Protein AF-A0A937WFK7-F1 (afdb_monomer)

Foldseek 3Di:
DVLLVLLVVLLVVLVVVVVVVDWDQLVLLVNLLSLLVSLLSLLQVLCVVVPDDLVPDDPPSLVVSLVCCCVPQVVVVNFPPLLSVLSVVSVVLNCCSPPVPVDGRGPVSSVSSSVSSCSNSVSSCVSVVHD

Mean predicted aligned error: 2.73 Å

Nearest PDB structures (foldseek):
  2hsb-assembly1_A  TM=8.262E-01  e=4.360E-04  Archaeoglobus fulgidus
  8dt0-assembly2_B  TM=4.866E-01  e=1.972E+00  synthetic construct
  8e0m-assembly4_K  TM=2.630E-01  e=3.176E+00  synthetic construct
  2abo-assembly1_A  TM=3.017E-01  e=7.812E+00  Murid gammaherpesvirus 4

Radius of gyration: 14.52 Å; Cα contacts (8 Å, |Δi|>4): 137; chains: 1; bounding box: 34×25×42 Å

Solvent-accessible surface area (backbone atoms only — not comparable to full-atom values): 7194 Å² total; per-residue (Å²): 108,72,49,59,52,51,32,54,53,49,52,51,52,52,52,51,47,59,71,71,64,71,88,51,48,70,60,39,25,53,48,33,41,50,49,32,51,32,50,50,42,41,54,44,49,60,40,41,78,75,72,46,65,70,88,75,53,61,90,63,50,71,61,50,48,53,54,47,46,41,62,66,26,35,76,66,69,73,37,57,68,64,30,55,50,21,52,51,52,27,51,53,52,25,47,42,50,77,69,37,81,90,56,84,54,47,70,70,55,40,54,48,38,50,54,27,39,50,50,27,47,55,55,49,28,60,73,71,73,52,135

Sequence (131 aa):
MQEVEFSKETLTFAQMFLHMGVTNTWFYRMLVGKLYYAAHHLGRRLLIEIGLQPEQWRANVHQRVLNELHRQYVATGRMTLEAWRALDGLLDLRRTADYELAKPIRLRHVNHALALFVCFSEESYRILGVS

pLDDT: mean 95.87, std 3.91, range [74.62, 98.81]

Structure (mmCIF, N/CA/C/O backbone):
data_AF-A0A937WFK7-F1
#
_entry.id   AF-A0A937WFK7-F1
#
loop_
_atom_site.group_PDB
_atom_site.id
_atom_site.type_symbol
_atom_site.label_atom_id
_atom_site.label_alt_id
_atom_site.label_comp_id
_atom_site.label_asym_id
_atom_site.label_entity_id
_atom_site.label_seq_id
_atom_site.pdbx_PDB_ins_code
_atom_site.Cartn_x
_atom_site.Cartn_y
_atom_site.Cartn_z
_atom_site.occupancy
_atom_site.B_iso_or_equiv
_atom_site.auth_seq_id
_atom_site.auth_comp_id
_atom_site.auth_asym_id
_atom_site.auth_atom_id
_atom_site.pdbx_PDB_model_num
ATOM 1 N N . MET A 1 1 ? -7.251 14.991 4.024 1.00 92.19 1 MET A N 1
ATOM 2 C CA . MET A 1 1 ? -6.196 14.388 4.878 1.00 92.19 1 MET A CA 1
ATOM 3 C C . MET A 1 1 ? -4.983 14.140 3.991 1.00 92.19 1 MET A C 1
ATOM 5 O O . MET A 1 1 ? -5.172 13.560 2.932 1.00 92.19 1 MET A O 1
ATOM 9 N N . GLN A 1 2 ? -3.783 14.614 4.347 1.00 93.88 2 GLN A N 1
ATOM 10 C CA . GLN A 1 2 ? -2.657 14.690 3.398 1.00 93.88 2 GLN A CA 1
ATOM 11 C C . GLN A 1 2 ? -2.238 13.323 2.827 1.00 93.88 2 GLN A C 1
ATOM 13 O O . GLN A 1 2 ? -1.995 13.213 1.631 1.00 93.88 2 GLN A O 1
ATOM 18 N N . GLU A 1 3 ? -2.203 12.269 3.645 1.00 96.31 3 GLU A N 1
ATOM 19 C CA . GLU A 1 3 ? -1.837 10.915 3.205 1.00 96.31 3 GLU A CA 1
ATOM 20 C C . GLU A 1 3 ? -2.867 10.305 2.243 1.00 96.31 3 GLU A C 1
ATOM 22 O O . GLU A 1 3 ? -2.502 9.555 1.338 1.00 96.31 3 GLU A O 1
ATOM 27 N N . VAL A 1 4 ? -4.148 10.654 2.408 1.00 96.38 4 VAL A N 1
ATOM 28 C CA . VAL A 1 4 ? -5.234 10.231 1.510 1.00 96.38 4 VAL A CA 1
ATOM 29 C C . VAL A 1 4 ? -5.079 10.884 0.143 1.00 96.38 4 VAL A C 1
ATOM 31 O O . VAL A 1 4 ? -5.103 10.171 -0.860 1.00 96.38 4 VAL A O 1
ATOM 34 N N . GLU A 1 5 ? -4.852 12.200 0.102 1.00 97.19 5 GLU A N 1
ATOM 35 C CA . GLU A 1 5 ? -4.626 12.925 -1.157 1.00 97.19 5 GLU A CA 1
ATOM 36 C C . GLU A 1 5 ? -3.373 12.412 -1.869 1.00 97.19 5 GLU A C 1
ATOM 38 O O . GLU A 1 5 ? -3.439 12.034 -3.037 1.00 97.19 5 GLU A O 1
ATOM 43 N N . PHE A 1 6 ? -2.263 12.256 -1.141 1.00 97.12 6 PHE A N 1
ATOM 44 C CA . PHE A 1 6 ? -1.025 11.705 -1.695 1.00 97.12 6 PHE A CA 1
ATOM 45 C C . PHE A 1 6 ? -1.218 10.304 -2.297 1.00 97.12 6 PHE A C 1
ATOM 47 O O . PHE A 1 6 ? -0.649 9.976 -3.341 1.00 97.12 6 PHE A O 1
ATOM 54 N N . SER A 1 7 ? -2.043 9.469 -1.661 1.00 97.75 7 SER A N 1
ATOM 55 C CA . SER A 1 7 ? -2.402 8.146 -2.172 1.00 97.75 7 SER A CA 1
ATOM 56 C C . SER A 1 7 ? -3.206 8.223 -3.477 1.00 97.75 7 SER A C 1
ATOM 58 O O . SER A 1 7 ? -2.865 7.537 -4.443 1.00 97.75 7 SER A O 1
ATOM 60 N N . LYS A 1 8 ? -4.215 9.100 -3.554 1.00 97.62 8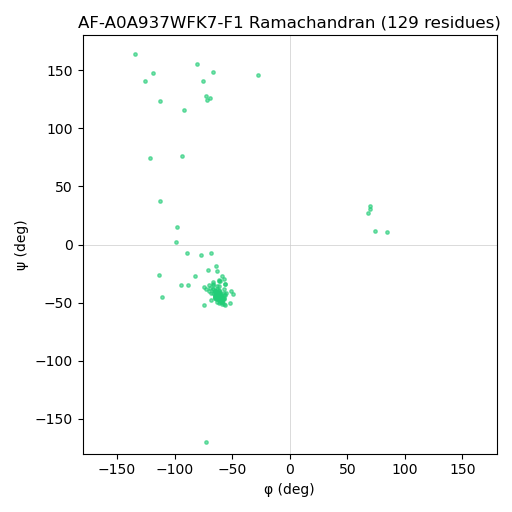 LYS A N 1
ATOM 61 C CA . LYS A 1 8 ? -5.032 9.301 -4.766 1.00 97.62 8 LYS A CA 1
ATOM 62 C C . LYS A 1 8 ? -4.218 9.865 -5.930 1.00 97.62 8 LYS A C 1
ATOM 64 O O . LYS A 1 8 ? -4.320 9.382 -7.061 1.00 97.62 8 LYS A O 1
ATOM 69 N N . GLU A 1 9 ? -3.369 10.850 -5.656 1.00 97.81 9 GLU A N 1
ATOM 70 C CA . GLU A 1 9 ? -2.437 11.418 -6.632 1.00 97.81 9 GLU A CA 1
ATOM 71 C C . GLU A 1 9 ? -1.459 10.356 -7.146 1.00 97.81 9 GLU A C 1
ATOM 73 O O . GLU A 1 9 ? -1.225 10.257 -8.350 1.00 97.81 9 GLU A O 1
ATOM 78 N N . THR A 1 10 ? -0.932 9.509 -6.254 1.00 97.94 10 THR A N 1
ATOM 79 C CA . THR A 1 10 ? -0.023 8.416 -6.626 1.00 97.94 10 THR A CA 1
ATOM 80 C C . THR A 1 10 ? -0.709 7.384 -7.521 1.00 97.94 10 THR A C 1
ATOM 82 O O . THR A 1 10 ? -0.113 6.950 -8.510 1.00 97.94 10 THR A O 1
ATOM 85 N N . LEU A 1 11 ? -1.960 7.019 -7.218 1.00 97.50 11 LEU A N 1
ATOM 86 C CA . LEU A 1 11 ? -2.757 6.118 -8.053 1.00 97.50 11 LEU A CA 1
ATOM 87 C C . LEU A 1 11 ? -2.961 6.697 -9.456 1.00 97.50 11 LEU A C 1
ATOM 89 O O . LEU A 1 11 ? -2.678 6.030 -10.451 1.00 97.50 11 LEU A O 1
ATOM 93 N N . THR A 1 12 ? -3.386 7.959 -9.517 1.00 97.25 12 THR A N 1
ATOM 94 C CA . THR A 1 12 ? -3.631 8.683 -10.770 1.00 97.25 12 THR A CA 1
ATOM 95 C C . THR A 1 12 ? -2.354 8.762 -11.602 1.00 97.25 12 THR A C 1
ATOM 97 O O . THR A 1 12 ? -2.347 8.419 -12.783 1.00 97.25 12 THR A O 1
ATOM 100 N N . PHE A 1 13 ? -1.237 9.128 -10.971 1.00 95.94 13 PHE A N 1
ATOM 101 C CA . PHE A 1 13 ? 0.073 9.186 -11.609 1.00 95.94 13 PHE A CA 1
ATOM 102 C C . PHE A 1 13 ? 0.500 7.827 -12.181 1.00 95.94 13 PHE A C 1
ATOM 104 O O . PHE A 1 13 ? 0.939 7.752 -13.330 1.00 95.94 13 PHE A O 1
ATOM 111 N N . ALA A 1 14 ? 0.346 6.741 -11.415 1.00 95.50 14 ALA A N 1
ATOM 112 C CA . ALA A 1 14 ? 0.681 5.399 -11.882 1.00 95.50 14 ALA A CA 1
ATOM 113 C C . ALA A 1 14 ? -0.191 4.977 -13.077 1.00 95.50 14 ALA A C 1
ATOM 115 O O . ALA A 1 14 ? 0.333 4.459 -14.062 1.00 95.50 14 ALA A O 1
ATOM 116 N N . GLN A 1 15 ? -1.497 5.247 -13.033 1.00 94.94 15 GLN A N 1
ATOM 117 C CA . GLN A 1 15 ? -2.425 4.938 -14.123 1.00 94.94 15 GLN A CA 1
ATOM 118 C C . GLN A 1 15 ? -2.124 5.746 -15.393 1.00 94.94 15 GLN A C 1
ATOM 120 O O . GLN A 1 15 ? -2.070 5.171 -16.481 1.00 94.94 15 GLN A O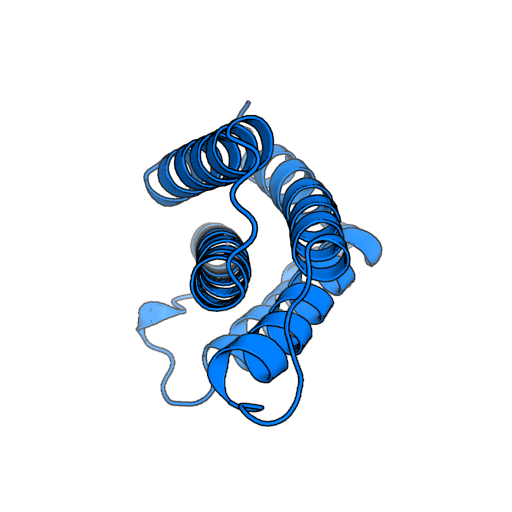 1
ATOM 125 N N . MET A 1 16 ? -1.852 7.049 -15.268 1.00 95.69 16 MET A N 1
ATOM 126 C CA . MET A 1 16 ? -1.433 7.893 -16.394 1.00 95.69 16 MET A CA 1
ATOM 127 C C . MET A 1 16 ? -0.144 7.375 -17.032 1.00 95.69 16 MET A C 1
ATOM 129 O O . MET A 1 16 ? -0.048 7.270 -18.253 1.00 95.69 16 MET A O 1
ATOM 133 N N . PHE A 1 17 ? 0.835 7.000 -16.210 1.00 92.88 17 PHE A N 1
ATOM 134 C CA . PHE A 1 17 ? 2.100 6.464 -16.694 1.00 92.88 17 PHE A CA 1
ATOM 135 C C . PHE A 1 17 ? 1.911 5.169 -17.499 1.00 92.88 17 PHE A C 1
ATOM 137 O O . PHE A 1 17 ? 2.528 4.991 -18.551 1.00 92.88 17 PHE A O 1
ATOM 144 N N . LEU A 1 18 ? 1.037 4.275 -17.024 1.00 90.75 18 LEU A N 1
ATOM 145 C CA . LEU A 1 18 ? 0.671 3.056 -17.746 1.00 90.75 18 LEU A CA 1
ATOM 146 C C . LEU A 1 18 ? -0.044 3.370 -19.066 1.00 90.75 18 LEU A C 1
ATOM 148 O O . LEU A 1 18 ? 0.254 2.742 -20.080 1.00 90.75 18 LEU A O 1
ATOM 152 N N . HIS A 1 19 ? -0.934 4.365 -19.073 1.00 93.25 19 HIS A N 1
ATOM 153 C CA . HIS A 1 19 ? -1.653 4.797 -20.272 1.00 93.25 19 HIS A CA 1
ATOM 154 C C . HIS A 1 19 ? -0.722 5.358 -21.357 1.00 93.25 19 HIS A C 1
ATOM 156 O O . HIS A 1 19 ? -0.927 5.100 -22.539 1.00 93.25 19 HIS A O 1
ATOM 162 N N . MET A 1 20 ? 0.347 6.057 -20.967 1.00 93.56 20 MET A N 1
ATOM 163 C CA . MET A 1 20 ? 1.369 6.558 -21.895 1.00 93.56 20 MET A CA 1
ATOM 164 C C . MET A 1 20 ? 2.213 5.449 -22.548 1.00 93.56 20 MET A C 1
ATOM 166 O O . MET A 1 20 ? 3.028 5.741 -23.421 1.00 93.56 20 MET A O 1
ATOM 170 N N . GLY A 1 21 ? 2.067 4.187 -22.127 1.00 90.69 21 GLY A N 1
ATOM 171 C CA . GLY A 1 21 ? 2.778 3.058 -22.727 1.00 90.69 21 GLY A CA 1
ATOM 172 C C . GLY A 1 21 ? 4.287 3.079 -22.484 1.00 90.69 21 GLY A C 1
ATOM 173 O O . GLY A 1 21 ? 5.046 2.547 -23.288 1.00 90.69 21 GLY A O 1
ATOM 174 N N . VAL A 1 22 ? 4.757 3.696 -21.396 1.00 87.38 22 VAL A N 1
ATOM 175 C CA . VAL A 1 22 ? 6.195 3.786 -21.121 1.00 87.38 22 VAL A CA 1
ATOM 176 C C . VAL A 1 22 ? 6.759 2.405 -20.758 1.00 87.38 22 VAL A C 1
ATOM 178 O O . VAL A 1 22 ? 6.291 1.744 -19.829 1.00 87.38 22 VAL A O 1
ATOM 181 N N . THR A 1 23 ? 7.806 1.976 -21.469 1.00 87.44 23 THR A N 1
ATOM 182 C CA . THR A 1 23 ? 8.388 0.622 -21.371 1.00 87.44 23 THR A CA 1
ATOM 183 C C . THR A 1 23 ? 9.796 0.579 -20.781 1.00 87.44 23 THR A C 1
ATOM 185 O O . THR A 1 23 ? 10.639 -0.201 -21.222 1.00 87.44 23 THR A O 1
ATOM 188 N N . ASN A 1 24 ? 10.085 1.416 -19.785 1.00 91.19 24 ASN A N 1
ATOM 189 C CA . ASN A 1 24 ? 11.416 1.494 -19.185 1.00 91.19 24 ASN A CA 1
ATOM 190 C C . ASN A 1 24 ? 11.419 0.991 -17.728 1.00 91.19 24 ASN A C 1
ATOM 192 O O . ASN A 1 24 ? 10.697 1.480 -16.858 1.00 91.19 24 ASN A O 1
ATOM 196 N N . THR A 1 25 ? 12.283 0.002 -17.476 1.00 91.62 25 THR A N 1
ATOM 197 C CA . THR A 1 25 ? 12.445 -0.707 -16.198 1.00 91.62 25 THR A CA 1
ATOM 198 C C . THR A 1 25 ? 12.752 0.212 -15.018 1.00 91.62 25 THR A C 1
ATOM 200 O O . THR A 1 25 ? 12.318 -0.069 -13.901 1.00 91.62 25 THR A O 1
ATOM 203 N N . TRP A 1 26 ? 13.487 1.304 -15.237 1.00 93.38 26 TRP A N 1
ATOM 204 C CA . TRP A 1 26 ? 13.803 2.267 -14.183 1.00 93.38 26 TRP A CA 1
ATOM 205 C C . TRP A 1 26 ? 12.535 2.947 -13.664 1.00 93.38 26 TRP A C 1
ATOM 207 O O . TRP A 1 26 ? 12.300 2.981 -12.456 1.00 93.38 26 TRP A O 1
ATOM 217 N N . PHE A 1 27 ? 11.655 3.381 -14.568 1.00 95.06 27 PHE A N 1
ATOM 218 C CA . PHE A 1 27 ? 10.372 3.938 -14.155 1.00 95.06 27 PHE A CA 1
ATOM 219 C C . PHE A 1 27 ? 9.470 2.896 -13.497 1.00 95.0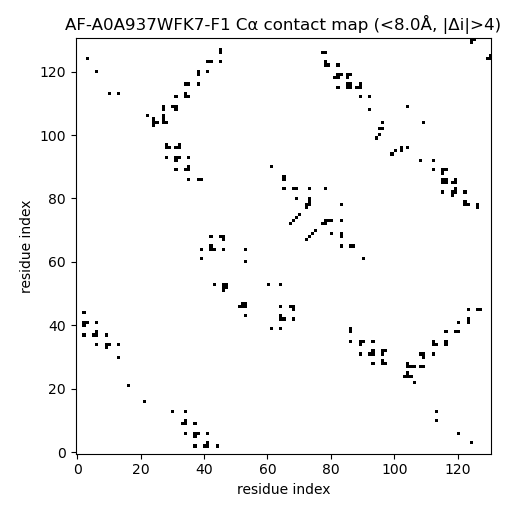6 27 PHE A C 1
ATOM 221 O O . PHE A 1 27 ? 8.761 3.220 -12.551 1.00 95.06 27 PHE A O 1
ATOM 228 N N . TYR A 1 28 ? 9.513 1.636 -13.937 1.00 96.75 28 TYR A N 1
ATOM 229 C CA . TYR A 1 28 ? 8.756 0.576 -13.272 1.00 96.75 28 TYR A CA 1
ATOM 230 C C . TYR A 1 28 ? 9.202 0.359 -11.825 1.00 96.75 28 TYR A C 1
ATOM 232 O O . TYR A 1 28 ? 8.350 0.222 -10.949 1.00 96.75 28 TYR A O 1
ATOM 240 N N . ARG A 1 29 ? 10.516 0.380 -11.552 1.00 97.06 29 ARG A N 1
ATOM 241 C CA . ARG A 1 29 ? 11.043 0.348 -10.177 1.00 97.06 29 ARG A CA 1
ATOM 242 C C . ARG A 1 29 ? 10.527 1.539 -9.366 1.00 97.06 29 ARG A C 1
ATOM 244 O O . ARG A 1 29 ? 9.965 1.348 -8.292 1.00 97.06 29 ARG A O 1
ATOM 251 N N . MET A 1 30 ? 10.634 2.747 -9.925 1.00 96.62 30 MET A N 1
ATOM 252 C CA . MET A 1 30 ? 10.146 3.976 -9.291 1.00 96.62 30 MET A CA 1
ATOM 253 C C . MET A 1 30 ? 8.647 3.904 -8.957 1.00 96.62 30 MET A C 1
ATOM 255 O O . MET A 1 30 ? 8.246 4.309 -7.867 1.00 96.62 30 MET A O 1
ATOM 259 N N . LEU A 1 31 ? 7.816 3.385 -9.866 1.00 97.62 31 LEU A N 1
ATOM 260 C CA . LEU A 1 31 ? 6.374 3.253 -9.646 1.00 97.62 31 LEU A CA 1
ATOM 261 C C . LEU A 1 31 ? 6.041 2.285 -8.513 1.00 97.62 31 LEU A C 1
ATOM 263 O O . LEU A 1 31 ? 5.230 2.627 -7.657 1.00 97.62 31 LEU A O 1
ATOM 267 N N . VAL A 1 32 ? 6.687 1.116 -8.473 1.00 98.19 32 VAL A N 1
ATOM 268 C CA . VAL A 1 32 ? 6.521 0.159 -7.367 1.00 98.19 32 VAL A CA 1
ATOM 269 C C . VAL A 1 32 ? 6.872 0.824 -6.034 1.00 98.19 32 VAL A C 1
ATOM 271 O O . VAL A 1 32 ? 6.098 0.737 -5.082 1.00 98.19 32 VAL A O 1
ATOM 274 N N . GLY A 1 33 ? 8.002 1.538 -5.980 1.00 97.81 33 GLY A N 1
ATOM 275 C CA . GLY A 1 33 ? 8.411 2.284 -4.791 1.00 97.81 33 GLY A CA 1
ATOM 276 C C . GLY A 1 33 ? 7.373 3.327 -4.369 1.00 97.81 33 GLY A C 1
ATOM 277 O O . GLY A 1 33 ? 6.971 3.357 -3.207 1.00 97.81 33 GLY A O 1
ATOM 278 N N . LYS A 1 34 ? 6.884 4.149 -5.308 1.00 97.75 34 LYS A N 1
ATOM 279 C CA . LYS A 1 34 ? 5.865 5.177 -5.031 1.00 97.75 34 LYS A CA 1
ATOM 280 C C . LYS A 1 34 ? 4.564 4.584 -4.491 1.00 97.75 34 LYS A C 1
ATOM 282 O O . LYS A 1 34 ? 4.076 5.067 -3.473 1.00 97.75 34 LYS A O 1
ATOM 287 N N . LEU A 1 35 ? 4.045 3.533 -5.128 1.00 98.62 35 LEU A N 1
ATOM 288 C CA . LEU A 1 35 ? 2.836 2.836 -4.676 1.00 98.62 35 LEU A CA 1
ATOM 289 C C . LEU A 1 35 ? 3.014 2.302 -3.250 1.00 98.62 35 LEU A C 1
ATOM 291 O O . LEU A 1 35 ? 2.174 2.550 -2.387 1.00 98.62 35 LEU A O 1
ATOM 295 N N . TYR A 1 36 ? 4.144 1.646 -2.967 1.00 98.69 36 TYR A N 1
ATOM 296 C CA . TYR A 1 36 ? 4.435 1.167 -1.619 1.00 98.69 36 TYR A CA 1
ATOM 297 C C . TYR A 1 36 ? 4.462 2.299 -0.585 1.00 98.69 36 TYR A C 1
ATOM 299 O O . TYR A 1 36 ? 3.826 2.183 0.460 1.00 98.69 36 TYR A O 1
ATOM 307 N N . TYR A 1 37 ? 5.179 3.395 -0.847 1.00 98.25 37 TYR A N 1
ATOM 308 C CA . TYR A 1 37 ? 5.286 4.487 0.123 1.00 98.25 37 TYR A CA 1
ATOM 309 C C . TYR A 1 37 ? 3.942 5.173 0.376 1.00 98.25 37 TYR A C 1
ATOM 311 O O . TYR A 1 37 ? 3.622 5.448 1.531 1.00 98.25 37 TYR A O 1
ATOM 319 N N . ALA A 1 38 ? 3.128 5.391 -0.658 1.00 98.50 38 ALA A N 1
ATOM 320 C CA . ALA A 1 38 ? 1.776 5.915 -0.493 1.00 98.50 38 ALA A CA 1
ATOM 321 C C . ALA A 1 38 ? 0.911 5.000 0.398 1.00 98.50 38 ALA A C 1
ATOM 323 O O . ALA A 1 38 ? 0.313 5.473 1.366 1.00 98.50 38 ALA A O 1
ATOM 324 N N . ALA A 1 39 ? 0.937 3.683 0.163 1.00 98.62 39 ALA A N 1
ATOM 325 C CA . ALA A 1 39 ? 0.244 2.714 1.013 1.00 98.62 39 ALA A CA 1
ATOM 326 C C . ALA A 1 39 ? 0.808 2.698 2.446 1.00 98.62 39 ALA A C 1
ATOM 328 O O . ALA A 1 39 ? 0.069 2.688 3.426 1.00 98.62 39 ALA A O 1
ATOM 329 N N . HIS A 1 40 ? 2.128 2.774 2.605 1.00 98.38 40 HIS A N 1
ATOM 330 C CA . HIS A 1 40 ? 2.763 2.837 3.917 1.00 98.38 40 HIS A CA 1
ATOM 331 C C . HIS A 1 40 ? 2.332 4.080 4.715 1.00 98.38 40 HIS A C 1
ATOM 333 O O . HIS A 1 40 ? 2.083 3.978 5.917 1.00 98.38 40 HIS A O 1
ATOM 339 N N . HIS A 1 41 ? 2.204 5.241 4.066 1.00 97.44 41 HIS A N 1
ATOM 340 C CA . HIS A 1 41 ? 1.712 6.463 4.704 1.00 97.44 41 HIS A CA 1
ATOM 341 C C . HIS A 1 41 ? 0.249 6.344 5.146 1.00 97.44 41 HIS A C 1
ATOM 343 O O . HIS A 1 41 ? -0.061 6.730 6.273 1.00 97.44 41 HIS A O 1
ATOM 349 N N . LEU A 1 42 ? -0.618 5.721 4.342 1.00 98.06 42 LEU A N 1
ATOM 350 C CA . LEU A 1 42 ? -1.978 5.376 4.776 1.00 98.06 42 LEU A CA 1
ATOM 351 C C . LEU A 1 42 ? -1.973 4.449 5.996 1.00 98.06 42 LEU A C 1
ATOM 353 O O . LEU A 1 42 ? -2.661 4.712 6.980 1.00 98.06 42 LEU A O 1
ATOM 357 N N . GLY A 1 43 ? -1.134 3.411 5.979 1.00 98.00 43 GLY A N 1
ATOM 358 C CA . GLY A 1 43 ? -0.959 2.511 7.117 1.00 98.00 43 GLY A CA 1
ATOM 359 C C . GLY A 1 43 ? -0.537 3.245 8.391 1.00 98.00 43 GLY A C 1
ATOM 360 O O . GLY A 1 43 ? -1.078 2.998 9.466 1.00 98.00 43 GLY A O 1
ATOM 361 N N . ARG A 1 44 ? 0.384 4.207 8.284 1.00 97.69 44 ARG A N 1
ATOM 362 C CA . ARG A 1 44 ? 0.767 5.067 9.413 1.00 97.69 44 ARG A CA 1
ATOM 363 C C . ARG A 1 44 ? -0.395 5.927 9.896 1.00 97.69 44 ARG A C 1
ATOM 365 O O . ARG A 1 44 ? -0.605 6.011 11.101 1.00 97.69 44 ARG A O 1
ATOM 372 N N . ARG A 1 45 ? -1.155 6.531 8.985 1.00 97.31 45 ARG A N 1
ATOM 373 C CA . ARG A 1 45 ? -2.310 7.370 9.318 1.00 97.31 45 ARG A CA 1
ATOM 374 C C . ARG A 1 45 ? -3.372 6.602 10.100 1.00 97.31 45 ARG A C 1
ATOM 376 O O . ARG A 1 45 ? -3.812 7.092 11.133 1.00 97.31 45 ARG A O 1
ATOM 383 N N . LEU A 1 46 ? -3.694 5.376 9.683 1.00 97.88 46 LEU A N 1
ATOM 384 C CA . LEU A 1 46 ? -4.580 4.472 10.427 1.00 97.88 46 LEU A CA 1
ATOM 385 C C . LEU A 1 46 ? -4.097 4.238 11.864 1.00 97.88 46 LEU A C 1
ATOM 387 O O . LEU A 1 46 ? -4.887 4.216 12.802 1.00 97.88 46 LEU A O 1
ATOM 391 N N . LEU A 1 47 ? -2.794 4.060 12.063 1.00 97.81 47 LEU A N 1
ATOM 392 C CA . LEU A 1 47 ? -2.235 3.862 13.400 1.00 97.81 47 LEU A CA 1
ATOM 393 C C . LEU A 1 47 ? -2.296 5.147 14.240 1.00 97.81 47 LEU A C 1
ATOM 395 O O . LEU A 1 47 ? -2.554 5.074 15.439 1.00 97.81 47 LEU A O 1
ATOM 399 N N . ILE A 1 48 ? -2.124 6.314 13.617 1.00 96.88 48 ILE A N 1
ATOM 400 C CA . ILE A 1 48 ? -2.267 7.610 14.293 1.00 96.88 48 ILE A CA 1
ATOM 401 C C . ILE A 1 48 ? -3.718 7.854 14.731 1.00 96.88 48 ILE A C 1
ATOM 403 O O . ILE A 1 48 ? -3.926 8.342 15.839 1.00 96.88 48 ILE A O 1
ATOM 407 N N . GLU A 1 49 ? -4.719 7.460 13.934 1.00 96.25 49 GLU A N 1
ATOM 408 C CA . GLU A 1 49 ? -6.144 7.570 14.313 1.00 96.25 49 GLU A CA 1
ATOM 409 C C . GLU A 1 49 ? -6.482 6.843 15.623 1.00 96.25 49 GLU A C 1
ATOM 411 O O . GLU A 1 49 ? -7.369 7.264 16.359 1.00 96.25 49 GLU A O 1
ATOM 416 N N . ILE A 1 50 ? -5.756 5.771 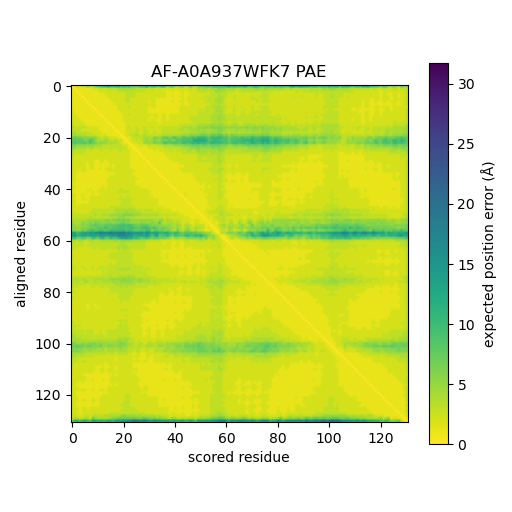15.952 1.00 96.12 50 ILE A N 1
ATOM 417 C CA . ILE A 1 50 ? -5.938 5.018 17.204 1.00 96.12 50 ILE A CA 1
ATOM 418 C C . ILE A 1 50 ? -4.930 5.413 18.293 1.00 96.12 50 ILE A C 1
ATOM 420 O O . ILE A 1 50 ? -4.766 4.693 19.277 1.00 96.12 50 ILE A O 1
ATOM 424 N N . GLY A 1 51 ? -4.240 6.544 18.121 1.00 96.44 51 GLY A N 1
ATOM 425 C CA . GLY A 1 51 ? -3.348 7.133 19.120 1.00 96.44 51 GLY A CA 1
ATOM 426 C C . GLY A 1 51 ? -1.921 6.577 19.145 1.00 96.44 51 GLY A C 1
ATOM 427 O O . GLY A 1 51 ? -1.172 6.884 20.072 1.00 96.44 51 GLY A O 1
ATOM 428 N N . LEU A 1 52 ? -1.507 5.773 18.160 1.00 96.50 52 LEU A N 1
ATOM 429 C CA . LEU A 1 52 ? -0.102 5.375 18.030 1.00 96.50 52 LEU A CA 1
ATOM 430 C C . LEU A 1 52 ? 0.712 6.482 17.347 1.00 96.50 52 LEU A C 1
ATOM 432 O O . LEU A 1 52 ? 0.187 7.266 16.567 1.00 96.50 52 LEU A O 1
ATOM 436 N N . GLN A 1 53 ? 2.023 6.510 17.599 1.00 93.69 53 GLN A N 1
ATOM 437 C CA . GLN A 1 53 ? 2.934 7.534 17.066 1.00 93.69 53 GLN A CA 1
ATOM 438 C C . GLN A 1 53 ? 4.058 6.906 16.222 1.00 93.69 53 GLN A C 1
ATOM 440 O O . GLN A 1 53 ? 5.195 6.780 16.695 1.00 93.69 53 GLN A O 1
ATOM 445 N N . PRO A 1 54 ? 3.773 6.445 14.983 1.00 89.94 54 PRO A N 1
ATOM 446 C CA . PRO A 1 54 ? 4.766 5.807 14.119 1.00 89.94 54 PRO A CA 1
ATOM 447 C C . PRO A 1 54 ? 5.988 6.674 13.796 1.00 89.94 54 PRO A C 1
ATOM 449 O O . PRO A 1 54 ? 7.064 6.146 13.539 1.00 89.94 54 PRO A O 1
ATOM 452 N N . GLU A 1 55 ? 5.846 7.997 13.808 1.00 87.00 55 GLU A N 1
ATOM 453 C CA . GLU A 1 55 ? 6.921 8.976 13.604 1.00 87.00 55 GLU A CA 1
ATOM 454 C C . GLU A 1 55 ? 8.013 8.925 14.678 1.00 87.00 55 GLU A C 1
ATOM 456 O O . GLU A 1 55 ? 9.146 9.320 14.418 1.00 87.00 55 GLU A O 1
ATOM 461 N N . GLN A 1 56 ? 7.698 8.403 15.863 1.00 88.31 56 GLN A N 1
ATOM 462 C CA . GLN A 1 56 ? 8.667 8.227 16.945 1.00 88.31 56 GLN A CA 1
ATOM 463 C C . GLN A 1 56 ? 9.373 6.872 16.884 1.00 88.31 56 GLN A C 1
ATOM 465 O O . GLN A 1 56 ? 10.287 6.593 17.669 1.00 88.31 56 GLN A O 1
ATOM 470 N N . TRP A 1 57 ? 8.936 5.980 15.994 1.00 89.25 57 TRP A N 1
ATOM 471 C CA . TRP A 1 57 ? 9.533 4.664 15.890 1.00 89.25 57 TRP A CA 1
ATOM 472 C C . TRP A 1 57 ? 10.912 4.774 15.254 1.00 89.25 57 TRP A C 1
ATOM 474 O O . TRP A 1 57 ? 11.100 5.344 14.182 1.00 89.25 57 TRP A O 1
ATOM 484 N N . ARG A 1 58 ? 11.892 4.191 15.944 1.00 79.44 58 ARG A N 1
ATOM 485 C CA . ARG A 1 58 ? 13.248 4.005 15.423 1.00 79.44 58 ARG A CA 1
ATOM 486 C C . ARG A 1 58 ? 13.241 2.904 14.346 1.00 79.44 58 ARG A C 1
ATOM 488 O O . ARG A 1 58 ? 12.175 2.485 13.905 1.00 79.44 58 ARG A O 1
ATOM 495 N N . ALA A 1 59 ? 14.429 2.465 13.920 1.00 81.06 59 ALA A N 1
ATOM 496 C CA . ALA A 1 59 ? 14.679 1.449 12.887 1.00 81.06 59 ALA A CA 1
ATOM 497 C C . ALA A 1 59 ? 13.572 0.382 12.700 1.00 81.06 59 ALA A C 1
ATOM 499 O O . ALA A 1 59 ? 12.960 -0.086 13.658 1.00 81.06 59 ALA A O 1
ATOM 500 N N . ASN A 1 60 ? 13.381 -0.061 11.451 1.00 86.62 60 ASN A N 1
ATOM 501 C CA . ASN A 1 60 ? 12.365 -1.041 11.029 1.00 86.62 60 ASN A CA 1
ATOM 502 C C . ASN A 1 60 ? 10.906 -0.551 11.088 1.00 86.62 60 ASN A C 1
ATOM 504 O O . ASN A 1 60 ? 9.984 -1.355 11.244 1.00 86.62 60 ASN A O 1
ATOM 508 N N . VAL A 1 61 ? 10.682 0.751 10.878 1.00 93.69 61 VAL A N 1
ATOM 509 C CA . VAL A 1 61 ? 9.340 1.368 10.828 1.00 93.69 61 VAL A CA 1
ATOM 510 C C . VAL A 1 61 ? 8.394 0.628 9.874 1.00 93.69 61 VAL A C 1
ATOM 512 O O . VAL A 1 61 ? 7.244 0.392 10.226 1.00 93.69 61 VAL A O 1
ATOM 515 N N . HIS A 1 62 ? 8.876 0.178 8.711 1.00 95.69 62 HIS A N 1
ATOM 516 C CA . HIS A 1 62 ? 8.081 -0.579 7.735 1.00 95.69 62 HIS A CA 1
ATOM 517 C C . HIS A 1 62 ? 7.455 -1.853 8.323 1.00 95.69 62 HIS A C 1
ATOM 519 O O . HIS A 1 62 ? 6.240 -2.031 8.252 1.00 95.69 62 HIS A O 1
ATOM 525 N N . GLN A 1 63 ? 8.269 -2.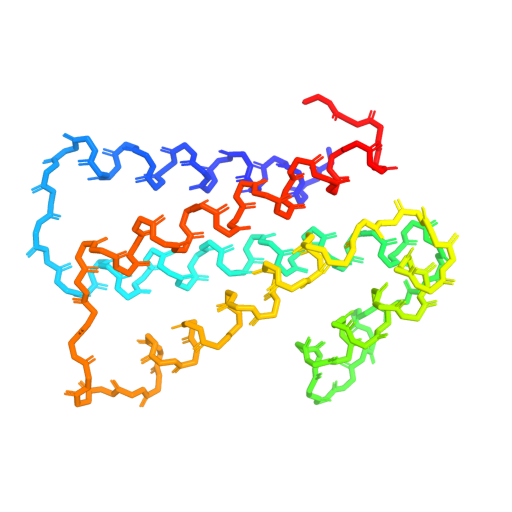702 8.958 1.00 95.81 63 GLN A N 1
ATOM 526 C CA . GLN A 1 63 ? 7.787 -3.942 9.570 1.00 95.81 63 GLN A CA 1
ATOM 527 C C . GLN A 1 63 ? 6.917 -3.657 10.794 1.00 95.81 63 GLN A C 1
ATOM 529 O O . GLN A 1 63 ? 5.922 -4.336 11.031 1.00 95.81 63 GLN A O 1
ATOM 534 N N . ARG A 1 64 ? 7.273 -2.632 11.574 1.00 96.81 64 ARG A N 1
ATOM 535 C CA . ARG A 1 64 ? 6.502 -2.261 12.758 1.00 96.81 64 ARG A CA 1
ATOM 536 C C . ARG A 1 64 ? 5.102 -1.769 12.392 1.00 96.81 64 ARG A C 1
ATOM 538 O O . ARG A 1 64 ? 4.153 -2.169 13.051 1.00 96.81 64 ARG A O 1
ATOM 545 N N . VAL A 1 65 ? 4.955 -0.984 11.320 1.00 97.75 65 VAL A N 1
ATOM 546 C CA . VAL A 1 65 ? 3.638 -0.571 10.798 1.00 97.75 65 VAL A CA 1
ATOM 547 C C . VAL A 1 65 ? 2.801 -1.788 10.417 1.00 97.75 65 VAL A C 1
ATOM 549 O O . VAL A 1 65 ? 1.656 -1.877 10.843 1.00 97.75 65 VAL A O 1
ATOM 552 N N . LEU A 1 66 ? 3.370 -2.760 9.699 1.00 97.94 66 LEU A N 1
ATOM 553 C CA . LEU A 1 66 ? 2.663 -3.996 9.347 1.00 97.94 66 LEU A CA 1
ATOM 554 C C . LEU A 1 66 ? 2.210 -4.787 10.577 1.00 97.94 66 LEU A C 1
ATOM 556 O O . LEU A 1 66 ? 1.049 -5.188 10.653 1.00 97.94 66 LEU A O 1
ATOM 560 N N . ASN A 1 67 ? 3.098 -4.981 11.551 1.00 97.88 67 ASN A N 1
ATOM 561 C CA . ASN A 1 67 ? 2.785 -5.732 12.766 1.00 97.88 67 ASN A CA 1
ATOM 562 C C . ASN A 1 67 ? 1.691 -5.038 13.592 1.00 97.88 67 ASN A C 1
ATOM 564 O O . ASN A 1 67 ? 0.794 -5.695 14.118 1.00 97.88 67 ASN A O 1
ATOM 568 N N . GLU A 1 68 ? 1.746 -3.710 13.692 1.00 98.12 68 GLU A N 1
ATOM 569 C CA . GLU A 1 68 ? 0.755 -2.932 14.432 1.00 98.12 68 GLU A CA 1
ATOM 570 C C . GLU A 1 68 ? -0.589 -2.863 13.708 1.00 98.12 68 GLU A C 1
ATOM 572 O O . GLU A 1 68 ? -1.621 -3.003 14.355 1.00 98.12 68 GLU A O 1
ATOM 577 N N . LEU A 1 69 ? -0.611 -2.752 12.378 1.00 98.38 69 LEU A N 1
ATOM 578 C CA . LEU A 1 69 ? -1.854 -2.862 11.607 1.00 98.38 69 LEU A CA 1
ATOM 579 C C . LEU A 1 69 ? -2.494 -4.238 11.791 1.00 98.38 69 LEU A C 1
ATOM 581 O O . LEU A 1 69 ? -3.693 -4.327 12.050 1.00 98.38 69 LEU A O 1
ATOM 585 N N . HIS A 1 70 ? -1.699 -5.308 11.746 1.00 98.56 70 HIS A N 1
ATOM 586 C CA . HIS A 1 70 ? -2.209 -6.648 12.011 1.00 98.56 70 HIS A CA 1
ATOM 587 C C . HIS A 1 70 ? -2.817 -6.743 13.417 1.00 98.56 70 HIS A C 1
ATOM 589 O O . HIS A 1 70 ? -3.959 -7.167 13.583 1.00 98.56 70 HIS A O 1
ATOM 595 N N . ARG A 1 71 ? -2.074 -6.309 14.440 1.00 98.31 71 ARG A N 1
ATOM 596 C CA . ARG A 1 71 ? -2.506 -6.377 15.842 1.00 98.31 71 ARG A CA 1
ATOM 597 C C . ARG A 1 71 ? -3.749 -5.535 16.118 1.00 98.31 71 ARG A C 1
ATOM 599 O O . ARG A 1 71 ? -4.649 -5.988 16.815 1.00 98.31 71 ARG A O 1
ATOM 606 N N . GLN A 1 72 ? -3.782 -4.308 15.610 1.00 98.06 72 GLN A N 1
ATOM 607 C CA . GLN A 1 72 ? -4.804 -3.333 15.972 1.00 98.06 72 GLN A CA 1
ATOM 608 C C . GLN A 1 72 ? -6.037 -3.423 15.079 1.00 98.06 72 GLN A C 1
ATOM 610 O O . GLN A 1 72 ? -7.143 -3.227 15.577 1.00 98.06 72 GLN A O 1
ATOM 615 N N . TYR A 1 73 ? -5.882 -3.744 13.794 1.00 98.00 73 TYR A N 1
ATOM 616 C CA . TYR A 1 73 ? -6.975 -3.726 12.822 1.00 98.00 73 TYR A CA 1
ATOM 617 C C . TYR A 1 73 ? -7.391 -5.117 12.342 1.00 98.00 73 TYR A C 1
ATOM 619 O O . TYR A 1 73 ? -8.586 -5.398 12.321 1.00 98.00 73 TYR A O 1
ATOM 627 N N . VAL A 1 74 ? -6.451 -6.005 12.006 1.00 97.94 74 VAL A N 1
ATOM 628 C CA . VAL A 1 74 ? -6.799 -7.347 11.493 1.00 97.94 74 VAL A CA 1
ATOM 629 C C . VAL A 1 74 ? -7.304 -8.252 12.613 1.00 97.94 74 VAL A C 1
ATOM 631 O O . VAL A 1 74 ? -8.402 -8.792 12.526 1.00 97.94 74 VAL A O 1
ATOM 634 N N . ALA A 1 75 ? -6.552 -8.369 13.709 1.00 97.31 75 ALA A N 1
ATOM 635 C CA . ALA A 1 75 ? -6.915 -9.226 14.839 1.00 97.31 75 ALA A CA 1
ATOM 636 C C . ALA A 1 75 ? -8.211 -8.788 15.549 1.00 97.31 75 ALA A C 1
ATOM 638 O O . ALA A 1 75 ? -8.820 -9.582 16.259 1.00 97.31 75 ALA A O 1
ATOM 639 N N . THR A 1 76 ? -8.642 -7.538 15.346 1.00 96.81 76 THR A N 1
ATOM 640 C CA . THR A 1 76 ? -9.904 -6.999 15.880 1.00 96.81 76 THR A CA 1
ATOM 641 C C . THR A 1 76 ? -11.044 -6.993 14.855 1.00 96.81 76 THR A C 1
ATOM 643 O O . THR A 1 76 ? -12.130 -6.510 15.162 1.00 96.81 76 THR A O 1
ATOM 646 N N . GLY A 1 77 ? -10.816 -7.503 13.639 1.00 96.44 77 GLY A N 1
ATOM 647 C CA . GLY A 1 77 ? -11.826 -7.590 12.578 1.00 96.44 77 GLY A CA 1
ATOM 648 C C . GLY A 1 77 ? -12.171 -6.264 11.889 1.00 96.44 77 GLY A C 1
ATOM 649 O O . GLY A 1 77 ? -13.147 -6.202 11.148 1.00 96.44 77 GLY A O 1
ATOM 650 N N . ARG A 1 78 ? -11.396 -5.195 12.112 1.00 96.75 78 ARG A N 1
ATOM 651 C CA . ARG A 1 78 ? -11.622 -3.869 11.505 1.00 96.75 78 ARG A CA 1
ATOM 652 C C . ARG A 1 78 ? -11.068 -3.747 10.083 1.00 96.75 78 ARG A C 1
ATOM 654 O O . ARG A 1 78 ? -11.592 -2.954 9.303 1.00 96.75 78 ARG A O 1
ATOM 661 N N . MET A 1 79 ? -10.033 -4.525 9.767 1.00 98.31 79 MET A N 1
ATOM 662 C CA . MET A 1 79 ? -9.408 -4.637 8.446 1.00 98.31 79 MET A CA 1
ATOM 663 C C . MET A 1 79 ? -9.374 -6.101 8.015 1.00 98.31 79 MET A C 1
ATOM 665 O O . MET A 1 79 ? -9.075 -6.980 8.826 1.00 98.31 79 MET A O 1
ATOM 669 N N . THR A 1 80 ? -9.625 -6.369 6.737 1.00 98.50 80 THR A N 1
ATOM 670 C CA . THR A 1 80 ? -9.480 -7.724 6.194 1.00 98.50 80 THR A CA 1
ATOM 671 C C . THR A 1 80 ? -8.020 -8.196 6.196 1.00 98.50 80 THR A C 1
ATOM 673 O O . THR A 1 80 ? -7.075 -7.425 6.008 1.00 98.50 80 THR A O 1
ATOM 676 N N . LEU A 1 81 ? -7.815 -9.509 6.357 1.00 98.50 81 LEU A N 1
ATOM 677 C CA . LEU A 1 81 ? -6.485 -10.113 6.216 1.00 98.50 81 LEU A CA 1
ATOM 678 C C . LEU A 1 81 ? -5.911 -9.899 4.805 1.00 98.50 81 LEU A C 1
ATOM 680 O O . LEU A 1 81 ? -4.698 -9.784 4.645 1.00 98.50 81 LEU A O 1
ATOM 684 N N . GLU A 1 82 ? -6.777 -9.842 3.792 1.00 98.62 82 GLU A N 1
ATOM 685 C CA . GLU A 1 82 ? -6.405 -9.589 2.400 1.00 98.62 82 GLU A CA 1
ATOM 686 C C . GLU A 1 82 ? -5.779 -8.204 2.215 1.00 98.62 82 GLU A C 1
ATOM 688 O O . GLU A 1 82 ? -4.672 -8.114 1.688 1.00 98.62 82 GLU A O 1
ATOM 693 N N . ALA A 1 83 ? -6.414 -7.144 2.725 1.00 98.56 83 ALA A N 1
ATOM 694 C CA . ALA A 1 83 ? -5.873 -5.791 2.631 1.00 98.56 83 ALA A CA 1
ATOM 695 C C . ALA A 1 83 ? -4.513 -5.676 3.333 1.00 98.56 83 ALA A C 1
ATOM 697 O O . ALA A 1 83 ? -3.560 -5.129 2.777 1.00 98.56 83 ALA A O 1
ATOM 698 N N . TRP A 1 84 ? -4.376 -6.254 4.530 1.00 98.62 84 TRP A N 1
ATOM 699 C CA . TRP A 1 84 ? -3.088 -6.279 5.225 1.00 98.62 84 TRP A CA 1
ATOM 700 C C . TRP A 1 84 ? -2.006 -7.024 4.425 1.00 98.62 84 TRP A C 1
ATOM 702 O O . TRP A 1 84 ? -0.899 -6.504 4.265 1.00 98.62 84 TRP A O 1
ATOM 712 N N . ARG A 1 85 ? -2.331 -8.197 3.858 1.00 98.69 85 ARG A N 1
ATOM 713 C CA 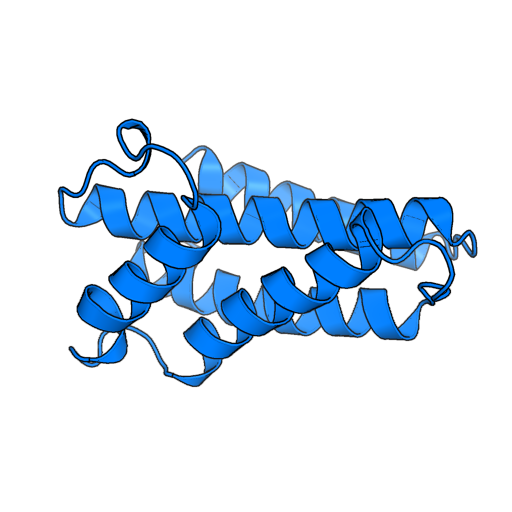. ARG A 1 85 ? -1.422 -8.946 2.969 1.00 98.69 85 ARG A CA 1
ATOM 714 C C . ARG A 1 85 ? -1.061 -8.154 1.718 1.00 98.69 85 ARG A C 1
ATOM 716 O O . ARG A 1 85 ? 0.041 -8.317 1.204 1.00 98.69 85 ARG A O 1
ATOM 723 N N . ALA A 1 86 ? -1.951 -7.294 1.233 1.00 98.81 86 ALA A N 1
ATOM 724 C CA . ALA A 1 86 ? -1.670 -6.450 0.086 1.00 98.81 86 ALA A CA 1
ATOM 725 C C . ALA A 1 86 ? -0.573 -5.409 0.388 1.00 98.81 86 ALA A C 1
ATOM 727 O O . ALA A 1 86 ? 0.348 -5.237 -0.414 1.00 98.81 86 ALA A O 1
ATOM 728 N N . LEU A 1 87 ? -0.595 -4.785 1.573 1.00 98.75 87 LEU A N 1
ATOM 729 C CA . LEU A 1 87 ? 0.495 -3.905 2.020 1.00 98.75 87 LEU A CA 1
ATOM 730 C C . LEU A 1 87 ? 1.815 -4.668 2.227 1.00 98.75 87 LEU A C 1
ATOM 732 O O . LEU A 1 87 ? 2.878 -4.156 1.870 1.00 98.75 87 LEU A O 1
ATOM 736 N N . ASP A 1 88 ? 1.754 -5.874 2.794 1.00 98.56 88 ASP A N 1
ATOM 737 C CA . ASP A 1 88 ? 2.928 -6.736 2.988 1.00 98.56 88 ASP A CA 1
ATOM 738 C C . ASP A 1 88 ? 3.559 -7.132 1.640 1.00 98.56 88 ASP A C 1
ATOM 740 O O . ASP A 1 88 ? 4.748 -6.918 1.404 1.00 98.56 88 ASP A O 1
ATOM 744 N N . GLY A 1 89 ? 2.732 -7.559 0.681 1.00 98.56 89 GLY A N 1
ATOM 745 C CA . GLY A 1 89 ? 3.166 -7.863 -0.683 1.00 98.56 89 GLY A CA 1
ATOM 746 C C . GLY A 1 89 ? 3.766 -6.656 -1.413 1.00 98.56 89 GLY A C 1
ATOM 747 O O . GLY A 1 89 ? 4.739 -6.802 -2.156 1.00 98.56 89 GLY A O 1
ATOM 748 N N . LEU A 1 90 ? 3.248 -5.444 -1.176 1.00 98.50 90 LEU A N 1
ATOM 749 C CA . LEU A 1 90 ? 3.859 -4.218 -1.697 1.00 98.50 90 LEU A CA 1
ATOM 750 C C . LEU A 1 90 ? 5.247 -3.962 -1.105 1.00 98.50 90 LEU A C 1
ATOM 752 O O . LEU A 1 90 ? 6.137 -3.528 -1.840 1.00 98.50 90 LEU A O 1
ATOM 756 N N . LEU A 1 91 ? 5.450 -4.216 0.193 1.00 98.31 91 LEU A N 1
ATOM 757 C CA . LEU A 1 91 ? 6.763 -4.073 0.826 1.00 98.31 91 LEU A CA 1
ATOM 758 C C . LEU A 1 91 ? 7.778 -5.020 0.184 1.00 98.31 91 LEU A C 1
ATOM 760 O O . LEU A 1 91 ? 8.886 -4.592 -0.149 1.00 98.31 91 LEU A O 1
ATOM 764 N N . ASP A 1 92 ? 7.403 -6.277 -0.025 1.00 97.94 92 ASP A N 1
ATOM 765 C CA . ASP A 1 92 ? 8.281 -7.262 -0.652 1.00 97.94 92 ASP A CA 1
ATOM 766 C C . ASP A 1 92 ? 8.602 -6.902 -2.101 1.00 97.94 92 ASP A C 1
ATOM 768 O O . ASP A 1 92 ? 9.771 -6.885 -2.498 1.00 97.94 92 ASP A O 1
ATOM 772 N N . LEU A 1 93 ? 7.598 -6.493 -2.878 1.00 97.81 93 LEU A N 1
ATOM 773 C CA . LEU A 1 93 ? 7.822 -6.063 -4.252 1.00 97.81 93 LEU A CA 1
ATOM 774 C C . LEU A 1 93 ? 8.714 -4.814 -4.325 1.00 97.81 93 LEU A C 1
ATOM 776 O O . LEU A 1 93 ? 9.592 -4.729 -5.187 1.00 97.81 93 LEU A O 1
ATOM 780 N N . ARG A 1 94 ? 8.541 -3.868 -3.393 1.00 97.75 94 ARG A N 1
ATOM 781 C CA . ARG A 1 94 ? 9.406 -2.690 -3.251 1.00 97.75 94 ARG A CA 1
ATOM 782 C C . ARG A 1 94 ? 10.831 -3.072 -2.866 1.00 97.75 94 ARG A C 1
ATOM 784 O O . ARG A 1 94 ? 11.766 -2.497 -3.412 1.00 97.75 94 ARG A O 1
ATOM 791 N N . ARG A 1 95 ? 11.033 -4.051 -1.978 1.00 97.00 95 ARG A N 1
ATOM 792 C CA . ARG A 1 95 ? 12.379 -4.549 -1.640 1.00 97.00 95 ARG A CA 1
ATOM 793 C C . ARG A 1 95 ? 13.089 -5.091 -2.881 1.00 97.00 95 ARG A C 1
ATOM 795 O O . ARG A 1 95 ? 14.237 -4.724 -3.125 1.00 97.00 95 ARG A O 1
ATOM 802 N N . THR A 1 96 ? 12.401 -5.880 -3.704 1.00 96.12 96 THR A N 1
ATOM 803 C CA . THR A 1 96 ? 12.954 -6.353 -4.981 1.00 96.12 96 THR A CA 1
ATOM 804 C C . THR A 1 96 ? 13.221 -5.194 -5.953 1.00 96.12 96 THR A C 1
ATOM 806 O O . THR A 1 96 ? 14.268 -5.153 -6.603 1.00 96.12 96 THR A O 1
ATOM 809 N N . ALA A 1 97 ? 12.309 -4.223 -6.047 1.00 96.12 97 ALA A N 1
ATOM 810 C CA . ALA A 1 97 ? 12.460 -3.069 -6.932 1.00 96.12 97 ALA A CA 1
ATOM 811 C C . ALA A 1 97 ? 13.615 -2.132 -6.537 1.00 96.12 97 ALA A C 1
ATOM 813 O O . ALA A 1 97 ? 14.278 -1.605 -7.430 1.00 96.12 97 ALA A O 1
ATOM 814 N N . ASP A 1 98 ? 13.898 -1.966 -5.248 1.00 95.38 98 ASP A N 1
ATOM 815 C CA . ASP A 1 98 ? 14.910 -1.014 -4.781 1.00 95.38 98 ASP A CA 1
ATOM 816 C C . ASP A 1 98 ? 16.285 -1.657 -4.577 1.00 95.38 98 ASP A C 1
ATOM 818 O O . ASP A 1 98 ? 17.304 -1.017 -4.833 1.00 95.38 98 ASP A O 1
ATOM 822 N N . TYR A 1 99 ? 16.335 -2.919 -4.137 1.00 95.06 99 TYR A N 1
ATOM 823 C CA . TYR A 1 99 ? 17.585 -3.542 -3.685 1.00 95.06 99 TYR A CA 1
ATOM 824 C C . TYR A 1 99 ? 18.070 -4.684 -4.586 1.00 95.06 99 TYR A C 1
ATOM 826 O O . TYR A 1 99 ? 19.271 -4.935 -4.669 1.00 95.06 99 TYR A O 1
ATOM 834 N N . GLU A 1 100 ? 17.181 -5.361 -5.317 1.00 94.94 100 GLU A N 1
ATOM 835 C CA . GLU A 1 100 ? 17.565 -6.475 -6.192 1.00 94.94 100 GLU A CA 1
ATOM 836 C C . GLU A 1 100 ? 17.816 -5.999 -7.630 1.00 94.94 100 GLU A C 1
ATOM 838 O O . GLU A 1 100 ? 17.012 -6.193 -8.549 1.00 94.94 100 GLU A O 1
ATOM 843 N N . LEU A 1 101 ? 18.968 -5.359 -7.843 1.00 90.31 101 LEU A N 1
ATOM 844 C CA . LEU A 1 101 ? 19.330 -4.759 -9.136 1.00 90.31 101 LEU A CA 1
ATOM 845 C C . LEU A 1 101 ? 19.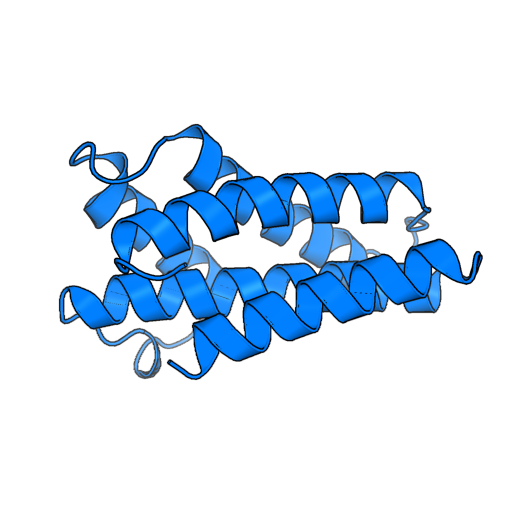422 -5.783 -10.280 1.00 90.31 101 LEU A C 1
ATOM 847 O O . LEU A 1 101 ? 19.077 -5.461 -11.417 1.00 90.31 101 LEU A O 1
ATOM 851 N N . ALA A 1 102 ? 19.803 -7.027 -9.974 1.00 93.19 102 ALA A N 1
ATOM 852 C CA . ALA A 1 102 ? 19.895 -8.114 -10.949 1.00 93.19 102 ALA A CA 1
ATOM 853 C C . ALA A 1 102 ? 18.525 -8.613 -11.454 1.00 93.19 102 ALA A C 1
ATOM 855 O O . ALA A 1 102 ? 18.445 -9.195 -12.535 1.00 93.19 102 ALA A O 1
ATOM 856 N N . LYS A 1 103 ? 17.434 -8.392 -10.703 1.00 91.81 103 LYS A N 1
ATOM 857 C CA . LYS A 1 103 ? 16.089 -8.837 -11.095 1.00 91.81 103 LYS A CA 1
ATOM 858 C C . LYS A 1 103 ? 15.363 -7.743 -11.881 1.00 91.81 103 LYS A C 1
ATOM 860 O O . LYS A 1 103 ? 15.061 -6.698 -11.309 1.00 91.81 103 LYS A O 1
ATOM 865 N N . PRO A 1 104 ? 15.023 -7.947 -13.165 1.00 91.38 104 PRO A N 1
ATOM 866 C CA . PRO A 1 104 ? 14.337 -6.924 -13.942 1.00 91.38 104 PRO A CA 1
ATOM 867 C C . PRO A 1 104 ? 12.880 -6.757 -13.489 1.00 91.38 104 PRO A C 1
ATOM 869 O O . PRO A 1 104 ? 12.085 -7.702 -13.545 1.00 91.38 104 PRO A O 1
ATOM 872 N N . ILE A 1 105 ? 12.503 -5.529 -13.125 1.00 95.75 105 ILE A N 1
ATOM 873 C CA . ILE A 1 105 ? 11.097 -5.147 -12.964 1.00 95.75 105 ILE A CA 1
ATOM 874 C C . ILE A 1 105 ? 10.477 -4.969 -14.354 1.00 95.75 105 ILE A C 1
ATOM 876 O O . ILE A 1 105 ? 11.095 -4.483 -15.293 1.00 95.75 105 ILE A O 1
ATOM 880 N N . ARG A 1 106 ? 9.236 -5.419 -14.501 1.00 95.69 106 ARG A N 1
ATOM 881 C CA . ARG A 1 106 ? 8.505 -5.511 -15.772 1.00 95.69 106 ARG A CA 1
ATOM 882 C C . ARG A 1 106 ? 7.104 -4.969 -15.543 1.00 95.69 106 ARG A C 1
ATOM 884 O O . ARG A 1 106 ? 6.657 -4.953 -14.398 1.00 95.69 106 ARG A O 1
ATOM 891 N N . LEU A 1 107 ? 6.389 -4.655 -16.617 1.00 95.81 107 LEU A N 1
ATOM 892 C CA . LEU A 1 107 ? 5.017 -4.149 -16.560 1.00 95.81 107 LEU A CA 1
ATOM 893 C C . LEU A 1 107 ? 4.093 -4.991 -15.660 1.00 95.81 107 LEU A C 1
ATOM 895 O O . LEU A 1 107 ? 3.375 -4.441 -14.835 1.00 95.81 107 LEU A O 1
ATOM 899 N N . ARG A 1 108 ? 4.182 -6.329 -15.727 1.00 96.38 108 ARG A N 1
ATOM 900 C CA . ARG A 1 108 ? 3.396 -7.230 -14.859 1.00 96.38 108 ARG A CA 1
ATOM 901 C C . ARG A 1 108 ? 3.583 -6.968 -13.361 1.00 96.38 108 ARG A C 1
ATOM 903 O O . ARG A 1 108 ? 2.649 -7.142 -12.595 1.00 96.38 108 ARG A O 1
ATOM 910 N N . HIS A 1 109 ? 4.782 -6.556 -12.950 1.00 97.50 109 HIS A N 1
ATOM 911 C CA . HIS A 1 109 ? 5.081 -6.246 -11.556 1.00 97.50 109 HIS A CA 1
ATOM 912 C C . HIS A 1 109 ? 4.452 -4.907 -11.160 1.00 97.50 109 HIS A C 1
ATOM 914 O O . HIS A 1 109 ? 3.927 -4.796 -10.063 1.00 97.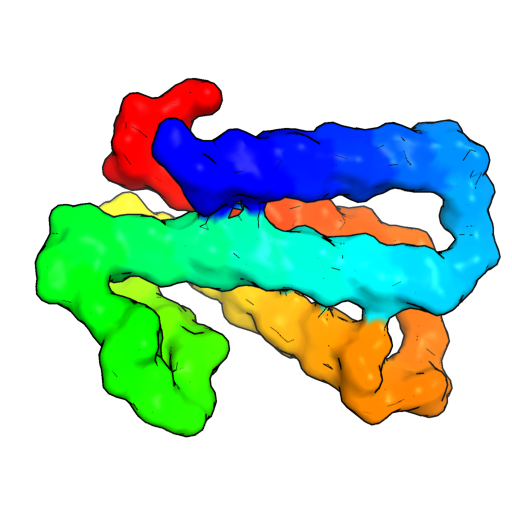50 109 HIS A O 1
ATOM 920 N N . VAL A 1 110 ? 4.426 -3.922 -12.064 1.00 97.38 110 VAL A N 1
ATOM 921 C CA . VAL A 1 110 ? 3.718 -2.651 -11.834 1.00 97.38 110 VAL A CA 1
ATOM 922 C C . VAL A 1 110 ? 2.214 -2.887 -11.716 1.00 97.38 110 VAL A C 1
ATOM 924 O O . VAL A 1 110 ? 1.604 -2.413 -10.768 1.00 97.38 110 VAL A O 1
ATOM 927 N N . ASN A 1 111 ? 1.628 -3.683 -12.615 1.00 97.31 111 ASN A N 1
ATOM 928 C CA . ASN A 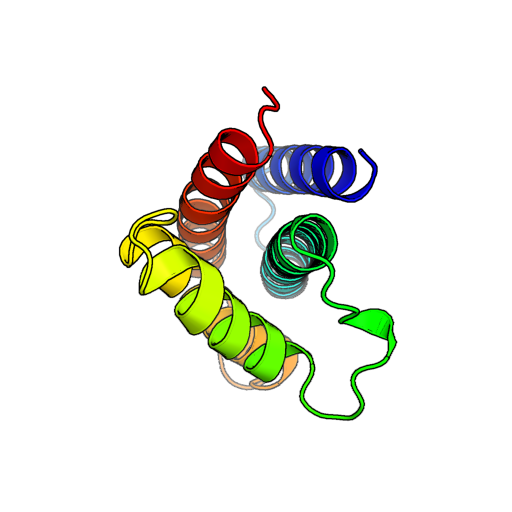1 111 ? 0.207 -4.039 -12.544 1.00 97.31 111 ASN A CA 1
ATOM 929 C C . ASN A 1 111 ? -0.123 -4.796 -11.251 1.00 97.31 111 ASN A C 1
ATOM 931 O O . ASN A 1 111 ? -1.151 -4.543 -10.632 1.00 97.31 111 ASN A O 1
ATOM 935 N N . HIS A 1 112 ? 0.766 -5.694 -10.819 1.00 98.31 112 HIS A N 1
ATOM 936 C CA . HIS A 1 112 ? 0.615 -6.382 -9.543 1.00 98.31 112 HIS A CA 1
ATOM 937 C C . HIS A 1 112 ? 0.685 -5.409 -8.356 1.00 98.31 112 HIS A C 1
ATOM 939 O O . HIS A 1 112 ? -0.197 -5.442 -7.505 1.00 98.31 112 HIS A O 1
ATOM 945 N N . ALA A 1 113 ? 1.665 -4.497 -8.335 1.00 98.50 113 ALA A N 1
ATOM 946 C CA . ALA A 1 113 ? 1.758 -3.446 -7.321 1.00 98.50 113 ALA A CA 1
ATOM 947 C C . ALA A 1 113 ? 0.484 -2.594 -7.275 1.00 98.50 113 ALA A C 1
ATOM 949 O O . ALA A 1 113 ? -0.025 -2.298 -6.202 1.00 98.50 113 ALA A O 1
ATOM 950 N N . LEU A 1 114 ? -0.053 -2.230 -8.440 1.00 98.38 114 LEU A N 1
ATOM 951 C CA . LEU A 1 114 ? -1.267 -1.433 -8.550 1.00 98.38 114 LEU A CA 1
ATOM 952 C C . LEU A 1 114 ? -2.476 -2.157 -7.943 1.00 98.38 114 LEU A C 1
ATOM 954 O O . LEU A 1 114 ? -3.220 -1.553 -7.180 1.00 98.38 114 LEU A O 1
ATOM 958 N N . ALA A 1 115 ? -2.641 -3.450 -8.229 1.00 98.50 115 ALA A N 1
ATOM 959 C CA . ALA A 1 115 ? -3.727 -4.251 -7.666 1.00 98.50 115 ALA A CA 1
ATOM 960 C C . ALA A 1 115 ? -3.633 -4.359 -6.134 1.00 98.50 115 ALA A C 1
ATOM 962 O O . ALA A 1 115 ? -4.626 -4.151 -5.437 1.00 98.50 115 ALA A O 1
ATOM 963 N N . LEU A 1 116 ? -2.432 -4.621 -5.604 1.00 98.81 116 LEU A N 1
ATOM 964 C CA . LEU A 1 116 ? -2.194 -4.654 -4.157 1.00 98.81 116 LEU A CA 1
ATOM 965 C C . LEU A 1 116 ? -2.462 -3.284 -3.512 1.00 98.81 116 LEU A C 1
ATOM 967 O O . LEU A 1 116 ? -3.078 -3.193 -2.452 1.00 98.81 116 LEU A O 1
ATOM 971 N N . PHE A 1 117 ? -2.026 -2.210 -4.170 1.00 98.81 117 PHE A N 1
ATOM 972 C CA . PHE A 1 117 ? -2.238 -0.847 -3.705 1.00 98.81 117 PHE A CA 1
ATOM 973 C C . PHE A 1 117 ? -3.719 -0.497 -3.612 1.00 98.81 117 PHE A C 1
ATOM 975 O O . PHE A 1 117 ? -4.151 -0.036 -2.560 1.00 98.81 117 PHE A O 1
ATOM 982 N N . VAL A 1 118 ? -4.489 -0.755 -4.672 1.00 98.56 118 VAL A N 1
ATOM 983 C CA . VAL A 1 118 ? -5.933 -0.491 -4.702 1.00 98.56 118 VAL A CA 1
ATOM 984 C C . VAL A 1 118 ? -6.625 -1.237 -3.564 1.00 98.56 118 VAL A C 1
ATOM 986 O O . VAL A 1 118 ? -7.255 -0.587 -2.734 1.00 98.56 118 VAL A O 1
ATOM 989 N N . CYS A 1 119 ? -6.381 -2.547 -3.437 1.00 98.62 119 CYS A N 1
ATOM 990 C CA . CYS A 1 119 ? -6.941 -3.384 -2.371 1.00 98.62 119 CYS A CA 1
ATOM 991 C C . CYS A 1 119 ? -6.694 -2.801 -0.968 1.00 98.62 119 CYS A C 1
ATOM 993 O O . CYS A 1 119 ? -7.624 -2.642 -0.177 1.00 98.62 119 CYS A O 1
ATOM 995 N N . PHE A 1 120 ? -5.448 -2.431 -0.656 1.00 98.75 120 PHE A N 1
ATOM 996 C CA . PHE A 1 120 ? -5.130 -1.851 0.648 1.00 98.75 120 PHE A CA 1
ATOM 997 C C . PHE A 1 120 ? -5.700 -0.434 0.829 1.00 98.75 120 PHE A C 1
ATOM 999 O O . PHE A 1 120 ? -6.166 -0.088 1.919 1.00 98.75 120 PHE A O 1
ATOM 1006 N N . SER A 1 121 ? -5.646 0.402 -0.211 1.00 98.44 121 SER A N 1
ATOM 1007 C CA . SER A 1 121 ? -6.078 1.800 -0.139 1.00 98.44 121 SER A CA 1
ATOM 1008 C C . SER A 1 121 ? -7.588 1.933 0.038 1.00 98.44 121 SER A C 1
ATOM 1010 O O . SER A 1 121 ? -8.008 2.707 0.890 1.00 98.44 121 SER A O 1
ATOM 1012 N N . GLU A 1 122 ? -8.394 1.133 -0.665 1.00 98.00 122 GLU A N 1
ATOM 1013 C CA . GLU A 1 122 ? -9.858 1.149 -0.552 1.00 98.00 122 GLU A CA 1
ATOM 1014 C C . GLU A 1 122 ? -10.304 0.757 0.858 1.00 98.00 122 GLU A C 1
ATOM 1016 O O . GLU A 1 122 ? -11.116 1.444 1.480 1.00 98.00 122 GLU A O 1
ATOM 1021 N N . GLU A 1 123 ? -9.702 -0.298 1.410 1.00 98.25 123 GLU A N 1
ATOM 1022 C CA . GLU A 1 123 ? -9.965 -0.720 2.784 1.00 98.25 123 GLU A CA 1
ATOM 1023 C C . GLU A 1 123 ? -9.529 0.353 3.796 1.00 98.25 123 GLU A C 1
ATOM 1025 O O . GLU A 1 123 ? -10.245 0.648 4.755 1.00 98.25 123 GLU A O 1
ATOM 1030 N N . SER A 1 124 ? -8.381 0.993 3.564 1.00 98.31 124 SER A N 1
ATOM 1031 C CA . SER A 1 124 ? -7.901 2.095 4.404 1.00 98.31 124 SER A CA 1
ATOM 1032 C C . SER A 1 124 ? -8.843 3.300 4.353 1.00 98.31 124 SER A C 1
ATOM 1034 O O . SER A 1 124 ? -9.151 3.875 5.394 1.00 98.31 124 SER A O 1
ATOM 1036 N N . TYR A 1 125 ? -9.337 3.673 3.172 1.00 98.12 125 TYR A N 1
ATOM 1037 C CA . TYR A 1 125 ? -10.290 4.769 2.990 1.00 98.12 125 TYR A CA 1
ATOM 1038 C C . TYR A 1 125 ? -11.612 4.496 3.697 1.00 98.12 125 TYR A C 1
ATOM 1040 O O . TYR A 1 125 ? -12.102 5.358 4.428 1.00 98.12 125 TYR A O 1
ATOM 1048 N N . ARG A 1 126 ? -12.129 3.268 3.578 1.00 97.62 126 ARG A N 1
ATOM 1049 C CA . ARG A 1 126 ? -13.324 2.816 4.297 1.00 97.62 126 ARG A CA 1
ATOM 1050 C C . ARG A 1 126 ? -13.163 2.967 5.809 1.00 97.62 126 ARG A C 1
ATOM 1052 O O . ARG A 1 126 ? -14.062 3.481 6.467 1.00 97.62 126 ARG A O 1
ATOM 1059 N N . ILE A 1 127 ? -12.025 2.541 6.360 1.00 97.31 127 ILE A N 1
ATOM 1060 C CA . ILE A 1 127 ? -11.736 2.644 7.800 1.00 97.31 127 ILE A CA 1
ATOM 1061 C C . ILE A 1 127 ? -11.592 4.107 8.243 1.00 97.31 127 ILE A C 1
ATOM 1063 O O . ILE A 1 127 ? -12.061 4.466 9.320 1.00 97.31 127 ILE A O 1
ATOM 1067 N N . LEU A 1 128 ? -10.971 4.950 7.415 1.00 97.00 128 LEU A N 1
ATOM 1068 C CA . LEU A 1 128 ? -10.803 6.384 7.672 1.00 97.00 128 LEU A CA 1
ATOM 1069 C C . LEU A 1 128 ? -12.084 7.205 7.425 1.00 97.00 128 LEU A C 1
ATOM 1071 O O . LEU A 1 128 ? -12.104 8.391 7.747 1.00 97.00 128 LEU A O 1
ATOM 1075 N N . GLY A 1 129 ? -13.135 6.610 6.852 1.00 96.31 129 GLY A N 1
ATOM 1076 C CA . GLY A 1 129 ? -14.393 7.293 6.542 1.00 96.31 129 GLY A CA 1
ATOM 1077 C C . GLY A 1 129 ? -14.280 8.322 5.413 1.00 96.31 129 GLY A C 1
ATOM 1078 O O . GLY A 1 129 ? -14.963 9.344 5.450 1.00 96.31 129 GLY A O 1
ATOM 1079 N N . VAL A 1 130 ? -13.411 8.082 4.427 1.00 93.00 130 VAL A N 1
ATOM 1080 C CA . VAL A 1 130 ? -13.184 8.982 3.282 1.00 93.00 130 VAL A CA 1
ATOM 1081 C C . VAL A 1 130 ? -13.513 8.294 1.954 1.00 93.00 130 VAL A C 1
ATOM 1083 O O . VAL A 1 130 ? -13.331 7.086 1.824 1.00 93.00 130 VAL A O 1
ATOM 1086 N N . SER A 1 131 ? -14.002 9.074 0.981 1.00 74.62 131 SER A N 1
ATOM 1087 C CA . SER A 1 131 ? -14.253 8.658 -0.412 1.00 74.62 131 SER A CA 1
ATOM 1088 C C . SER A 1 131 ? -13.089 9.024 -1.314 1.00 74.62 131 SER A C 1
ATOM 1090 O O . SER A 1 131 ? -12.681 10.207 -1.223 1.00 74.62 131 SER A O 1
#

Secondary structure (DSSP, 8-state):
-HHHHHHHHHHHHHHHHHHTT---HHHHHHHHHHHHHHHHHHHHHHHHHTT--GGG--S-HHHHHHHHHIIIIITTTSS-HHHHHHHHHHHHHHHHHHH-TTS---HHHHHHHHHHHHHHHHHHHHHHT--